Protein AF-A0A8J4M5S9-F1 (afdb_monomer)

Radius of gyration: 40.26 Å; Cα contacts (8 Å, |Δi|>4): 16; chains: 1; bounding box: 70×147×60 Å

Sequence (140 aa):
MSRRQSGAQPRPAKRLTAKWLISAGRPGLALLALGLLAGCTIDPFDRPGVWRPGGVNDANLAVMAADPNDLVRGHGEAGADGQLATAPVTRLREDRVKPLPALDATPFSPGSNGTGGGDSGGAPPPAAPPPAAPAAGGSY

Solvent-accessible surface area (backbone atoms only — not comparable to full-atom values): 10071 Å² total; per-residue (Å²): 136,92,81,82,88,82,86,82,82,84,79,82,80,80,81,80,77,80,78,76,76,78,68,87,67,59,63,66,57,58,52,49,52,52,52,60,58,60,66,72,65,70,56,75,60,73,45,88,91,49,80,52,94,78,51,60,63,58,55,53,49,60,71,68,42,91,50,72,59,47,82,81,50,76,75,87,61,91,85,67,55,65,65,71,67,42,49,61,56,51,40,62,75,72,48,64,86,71,78,73,76,77,80,69,76,71,77,81,72,94,75,78,96,70,86,82,83,81,79,91,69,87,72,77,76,78,77,76,78,77,78,78,74,80,76,83,79,73,89,130

Structure (mmCIF, N/CA/C/O backbone):
data_AF-A0A8J4M5S9-F1
#
_entry.id   AF-A0A8J4M5S9-F1
#
loop_
_atom_site.group_PDB
_atom_site.id
_atom_site.type_symbol
_atom_site.label_atom_id
_atom_site.label_alt_id
_atom_site.label_comp_id
_atom_site.label_asym_id
_atom_site.label_entity_id
_atom_site.label_seq_id
_atom_site.pdbx_PDB_ins_code
_atom_site.Cartn_x
_atom_site.Cartn_y
_atom_site.Cartn_z
_atom_site.occupancy
_atom_site.B_iso_or_equiv
_atom_site.auth_seq_id
_atom_site.auth_comp_id
_atom_site.auth_asym_id
_atom_site.auth_atom_id
_atom_site.pdbx_PDB_model_num
ATOM 1 N N . MET A 1 1 ? 15.275 91.825 21.719 1.00 47.12 1 MET A N 1
ATOM 2 C CA . MET A 1 1 ? 15.951 90.825 22.585 1.00 47.12 1 MET A CA 1
ATOM 3 C C . MET A 1 1 ? 16.163 89.564 21.743 1.00 47.12 1 MET A C 1
ATOM 5 O O . MET A 1 1 ? 15.212 88.839 21.534 1.00 47.12 1 MET A O 1
ATOM 9 N N . SER A 1 2 ? 17.221 89.419 20.942 1.00 54.38 2 SER A N 1
ATOM 10 C CA . SER A 1 2 ? 18.618 89.080 21.279 1.00 54.38 2 SER A CA 1
ATOM 11 C C . SER A 1 2 ? 18.788 87.784 22.092 1.00 54.38 2 SER A C 1
ATOM 13 O O . SER A 1 2 ? 18.662 87.812 23.312 1.00 54.38 2 SER A O 1
ATOM 15 N N . ARG A 1 3 ? 19.098 86.677 21.396 1.00 61.34 3 ARG A N 1
ATOM 16 C CA . ARG A 1 3 ? 19.983 85.549 21.788 1.00 61.34 3 ARG A CA 1
ATOM 17 C C . ARG A 1 3 ? 20.163 84.659 20.548 1.00 61.34 3 ARG A C 1
ATOM 19 O O . ARG A 1 3 ? 19.206 84.077 20.065 1.00 61.34 3 ARG A O 1
ATOM 26 N N . ARG A 1 4 ? 21.260 84.845 19.811 1.00 56.91 4 ARG A N 1
ATOM 27 C CA . ARG A 1 4 ? 22.524 84.079 19.867 1.00 56.91 4 ARG A CA 1
ATOM 28 C C . ARG A 1 4 ? 22.386 82.605 19.463 1.00 56.91 4 ARG A C 1
ATOM 30 O O . ARG A 1 4 ? 21.827 81.790 20.182 1.00 56.91 4 ARG A O 1
ATOM 37 N N . GLN A 1 5 ? 22.996 82.350 18.306 1.00 57.22 5 GLN A N 1
ATOM 38 C CA . GLN A 1 5 ? 23.548 81.107 17.775 1.00 57.22 5 GLN A CA 1
ATOM 39 C C . GLN A 1 5 ? 24.005 80.105 18.847 1.00 57.22 5 GLN A C 1
ATOM 41 O O . GLN A 1 5 ? 24.695 80.482 19.792 1.00 57.22 5 GLN A O 1
ATOM 46 N N . SER A 1 6 ? 23.769 78.817 18.600 1.00 62.62 6 SER A N 1
ATOM 47 C CA . SER A 1 6 ? 24.746 77.787 18.953 1.00 62.62 6 SER A CA 1
ATOM 48 C C . SER A 1 6 ? 24.667 76.660 17.929 1.00 62.62 6 SER A C 1
ATOM 50 O O . SER A 1 6 ? 23.662 75.960 17.824 1.00 62.62 6 SER A O 1
ATOM 52 N N . GLY A 1 7 ? 25.706 76.575 17.102 1.00 52.62 7 GLY A N 1
ATOM 53 C CA . GLY A 1 7 ? 25.858 75.548 16.088 1.00 52.62 7 GLY A CA 1
ATOM 54 C C . GLY A 1 7 ? 26.210 74.203 16.712 1.00 52.62 7 GLY A C 1
ATOM 55 O O . GLY A 1 7 ? 27.053 74.117 17.601 1.00 52.62 7 GLY A O 1
ATOM 56 N N . ALA A 1 8 ? 25.602 73.146 16.187 1.00 59.41 8 ALA A N 1
ATOM 57 C CA . ALA A 1 8 ? 26.073 71.784 16.363 1.00 59.41 8 ALA A CA 1
ATOM 58 C C . ALA A 1 8 ? 26.579 71.297 15.000 1.00 59.41 8 ALA A C 1
ATOM 60 O O . ALA A 1 8 ? 25.804 70.990 14.098 1.00 59.41 8 ALA A O 1
ATOM 61 N N . GLN A 1 9 ? 27.901 71.306 14.836 1.00 66.94 9 GLN A N 1
ATOM 62 C CA . GLN A 1 9 ? 28.593 70.721 13.688 1.00 66.94 9 GLN A CA 1
ATOM 63 C C . GLN A 1 9 ? 28.377 69.194 13.672 1.00 66.94 9 GLN A C 1
ATOM 65 O O . GLN A 1 9 ? 28.605 68.546 14.701 1.00 66.94 9 GLN A O 1
ATOM 70 N N . PRO A 1 10 ? 27.966 68.588 12.542 1.00 66.00 10 PRO A N 1
ATOM 71 C CA . PRO A 1 10 ? 27.830 67.141 12.441 1.00 66.00 10 PRO A CA 1
ATOM 72 C C . PRO A 1 10 ? 29.211 66.472 12.420 1.00 66.00 10 PRO A C 1
ATOM 74 O O . PRO A 1 10 ? 30.089 66.811 11.629 1.00 66.00 10 PRO A O 1
ATOM 77 N N . ARG A 1 11 ? 29.407 65.500 13.315 1.00 68.25 11 ARG A N 1
ATOM 78 C CA . ARG A 1 11 ? 30.640 64.708 13.403 1.00 68.25 11 ARG A CA 1
ATOM 79 C C . ARG A 1 11 ? 30.827 63.853 12.138 1.00 68.25 11 ARG A C 1
ATOM 81 O O . ARG A 1 11 ? 29.872 63.200 11.719 1.00 68.25 11 ARG A O 1
ATOM 88 N N . PRO A 1 12 ? 32.041 63.770 11.564 1.00 64.00 12 PRO A N 1
ATOM 89 C CA . PRO A 1 12 ? 32.300 62.905 10.419 1.00 64.00 12 PRO A CA 1
ATOM 90 C C . PRO A 1 12 ? 32.233 61.427 10.829 1.00 64.00 12 PRO A C 1
ATOM 92 O O . PRO A 1 12 ? 32.982 60.960 11.692 1.00 64.00 12 PRO A O 1
ATOM 95 N N . ALA A 1 13 ? 31.325 60.689 10.189 1.00 66.94 13 ALA A N 1
ATOM 96 C CA . ALA A 1 13 ? 31.196 59.246 10.324 1.00 66.94 13 ALA A CA 1
ATOM 97 C C . ALA A 1 13 ? 32.463 58.559 9.793 1.00 66.94 13 ALA A C 1
ATOM 99 O O . ALA A 1 13 ? 32.796 58.643 8.609 1.00 66.94 13 ALA A O 1
ATOM 100 N N . LYS A 1 14 ? 33.182 57.875 10.687 1.00 66.12 14 LYS A N 1
ATOM 101 C CA . LYS A 1 14 ? 34.334 57.044 10.333 1.00 66.12 14 LYS A CA 1
ATOM 102 C C . LYS A 1 14 ? 33.834 55.876 9.482 1.00 66.12 14 LYS 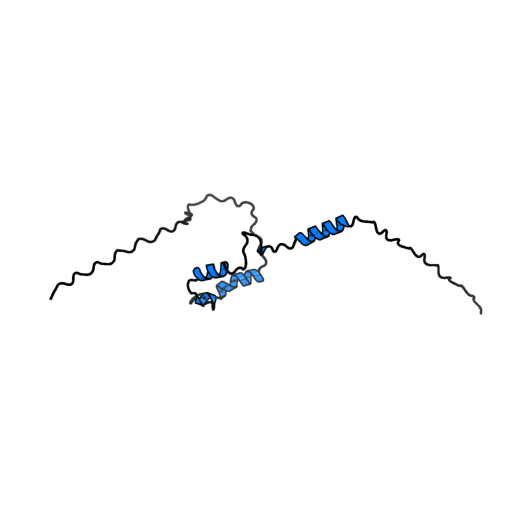A C 1
ATOM 104 O O . LYS A 1 14 ? 33.178 54.971 9.990 1.00 66.12 14 LYS A O 1
ATOM 109 N N . ARG A 1 15 ? 34.122 55.915 8.180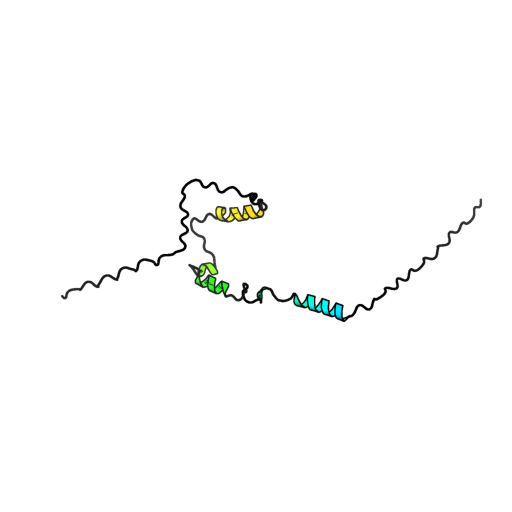 1.00 64.62 15 ARG A N 1
ATOM 110 C CA . ARG A 1 15 ? 33.879 54.806 7.252 1.00 64.62 15 ARG A CA 1
ATOM 111 C C . ARG A 1 15 ? 34.796 53.648 7.644 1.00 64.62 15 ARG A C 1
ATOM 113 O O . ARG A 1 15 ? 35.983 53.661 7.333 1.00 64.62 15 ARG A O 1
ATOM 120 N N . LEU A 1 16 ? 34.243 52.672 8.358 1.00 65.44 16 LEU A N 1
ATOM 121 C CA . LEU A 1 16 ? 34.880 51.381 8.590 1.00 65.44 16 LEU A CA 1
ATOM 122 C C . LEU A 1 16 ? 34.858 50.616 7.266 1.00 65.44 16 LEU A C 1
ATOM 124 O O . LEU A 1 16 ? 33.849 50.039 6.869 1.00 65.44 16 LEU A O 1
ATOM 128 N N . THR A 1 17 ? 35.970 50.667 6.545 1.00 59.62 17 THR A N 1
ATOM 129 C CA . THR A 1 17 ? 36.213 49.821 5.384 1.00 59.62 17 THR A CA 1
ATOM 130 C C . THR A 1 17 ? 36.465 48.399 5.875 1.00 59.62 17 THR A C 1
ATOM 132 O O . THR A 1 17 ? 37.574 48.028 6.253 1.00 59.62 17 THR A O 1
ATOM 135 N N . ALA A 1 18 ? 35.405 47.590 5.886 1.00 53.72 18 ALA A N 1
ATOM 136 C CA . ALA A 1 18 ? 35.506 46.147 6.025 1.00 53.72 18 ALA A CA 1
ATOM 137 C C . ALA A 1 18 ? 36.223 45.596 4.784 1.00 53.72 18 ALA A C 1
ATOM 139 O O . ALA A 1 18 ? 35.609 45.301 3.759 1.00 53.72 18 ALA A O 1
ATOM 140 N N . LYS A 1 19 ? 37.554 45.497 4.866 1.00 56.06 19 LYS A N 1
ATOM 141 C CA . LYS A 1 19 ? 38.337 44.611 4.009 1.00 56.06 19 LYS A CA 1
ATOM 142 C C . LYS A 1 19 ? 37.899 43.189 4.348 1.00 56.06 19 LYS A C 1
ATOM 144 O O . LYS A 1 19 ? 38.451 42.567 5.252 1.00 56.06 19 LYS A O 1
ATOM 149 N N . TRP A 1 20 ? 36.873 42.708 3.650 1.00 53.72 20 TRP A N 1
ATOM 150 C CA . TRP A 1 20 ? 36.569 41.290 3.565 1.00 53.72 20 TRP A CA 1
ATOM 151 C C . TRP A 1 20 ? 37.812 40.612 3.013 1.00 53.72 20 TRP A C 1
ATOM 153 O O . TRP A 1 20 ? 38.137 40.699 1.830 1.00 53.72 20 TRP A O 1
ATOM 163 N N . LEU A 1 21 ? 38.558 40.022 3.939 1.00 56.09 21 LEU A N 1
ATOM 164 C CA . LEU A 1 21 ? 39.629 39.096 3.677 1.00 56.09 21 LEU A CA 1
ATOM 165 C C . LEU A 1 21 ? 38.969 37.921 2.950 1.00 56.09 21 LEU A C 1
ATOM 167 O O . LEU A 1 21 ? 38.438 37.005 3.576 1.00 56.09 21 LEU A O 1
ATOM 171 N N . ILE A 1 22 ? 38.936 37.987 1.619 1.00 58.44 22 I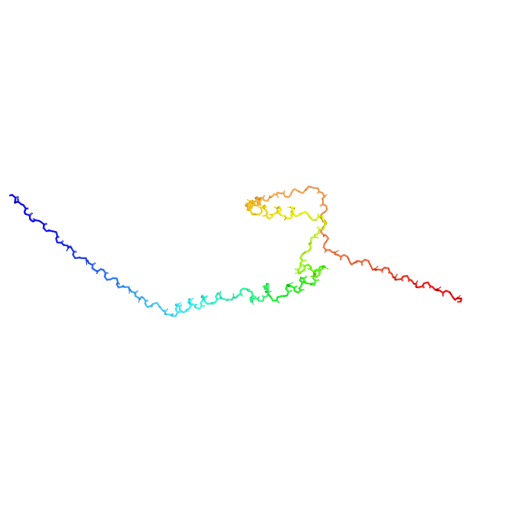LE A N 1
ATOM 172 C CA . ILE A 1 22 ? 38.705 36.825 0.769 1.00 58.44 22 ILE A CA 1
ATOM 173 C C . ILE A 1 22 ? 39.942 35.958 0.989 1.00 58.44 22 ILE A C 1
ATOM 175 O O . ILE A 1 22 ? 40.946 36.050 0.286 1.00 58.44 22 ILE A O 1
ATOM 179 N N . SER A 1 23 ? 39.899 35.208 2.088 1.00 58.31 23 SER A N 1
ATOM 180 C CA . SER A 1 23 ? 40.796 34.108 2.367 1.00 58.31 23 SER A CA 1
ATOM 181 C C . SER A 1 23 ? 40.740 33.218 1.138 1.00 58.31 23 SER A C 1
ATOM 183 O O . SER A 1 23 ? 39.663 32.756 0.759 1.00 58.31 23 SER A O 1
ATOM 185 N N . ALA A 1 24 ? 41.886 33.055 0.480 1.00 60.00 24 ALA A N 1
ATOM 186 C CA . ALA A 1 24 ? 42.094 32.129 -0.619 1.00 60.00 24 ALA A CA 1
ATOM 187 C C . ALA A 1 24 ? 41.918 30.694 -0.092 1.00 60.00 24 ALA A C 1
ATOM 189 O O . ALA A 1 24 ? 42.871 29.943 0.109 1.00 60.00 24 ALA A O 1
ATOM 190 N N . GLY A 1 25 ? 40.671 30.334 0.200 1.00 5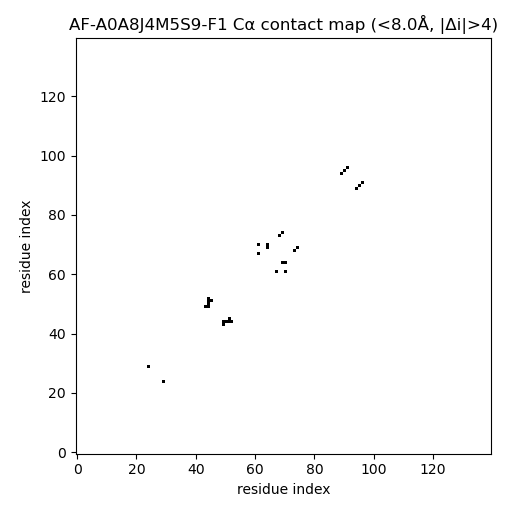4.62 25 GLY A N 1
ATOM 191 C CA . GLY A 1 25 ? 40.253 28.987 0.512 1.00 54.62 25 GLY A CA 1
ATOM 192 C C . GLY A 1 25 ? 40.439 28.165 -0.747 1.00 54.62 25 GLY A C 1
ATOM 193 O O . GLY A 1 25 ? 39.767 28.396 -1.747 1.00 54.62 25 GLY A O 1
ATOM 194 N N . ARG A 1 26 ? 41.412 27.253 -0.692 1.00 64.06 26 ARG A N 1
ATOM 195 C CA . ARG A 1 26 ? 41.722 26.223 -1.687 1.00 64.06 26 ARG A CA 1
ATOM 196 C C . ARG A 1 26 ? 40.471 25.849 -2.504 1.00 64.06 26 ARG A C 1
ATOM 198 O O . ARG A 1 26 ? 39.609 25.155 -1.959 1.00 64.06 26 ARG A O 1
ATOM 205 N N . PRO A 1 27 ? 40.366 26.236 -3.790 1.00 61.47 27 PRO A N 1
ATOM 206 C CA . PRO A 1 27 ? 39.181 25.940 -4.601 1.00 61.47 27 PRO A CA 1
ATOM 207 C C . PRO A 1 27 ? 38.933 24.429 -4.714 1.00 61.47 27 PRO A C 1
ATOM 209 O O . PRO A 1 27 ? 37.798 23.998 -4.874 1.00 61.47 27 PRO A O 1
ATOM 212 N N . GLY A 1 28 ? 39.978 23.614 -4.527 1.00 69.69 28 GLY A N 1
ATOM 213 C CA . GLY A 1 28 ? 39.864 22.161 -4.447 1.00 69.69 28 GLY A CA 1
ATOM 214 C C . GLY A 1 28 ? 38.987 21.660 -3.297 1.00 69.69 28 GLY A C 1
ATOM 215 O O . GLY A 1 28 ? 38.313 20.656 -3.470 1.00 69.69 28 GLY A O 1
ATOM 216 N N . LEU A 1 29 ? 38.926 22.353 -2.154 1.00 73.56 29 LEU A N 1
ATOM 217 C CA . LEU A 1 29 ? 38.098 21.924 -1.019 1.00 73.56 29 LEU A CA 1
ATOM 218 C C . LEU A 1 29 ? 36.620 22.266 -1.256 1.00 73.56 29 LEU A C 1
ATOM 220 O O . LEU A 1 29 ? 35.746 21.469 -0.933 1.00 73.56 29 LEU A O 1
ATOM 224 N N . ALA A 1 30 ? 36.347 23.401 -1.907 1.00 74.31 30 ALA A N 1
ATOM 225 C CA . ALA A 1 30 ? 35.003 23.761 -2.352 1.00 74.31 30 ALA A CA 1
ATOM 226 C C . ALA A 1 30 ? 34.489 22.808 -3.448 1.00 74.31 30 ALA A C 1
ATOM 228 O O . ALA A 1 30 ? 33.347 22.365 -3.382 1.00 74.31 30 ALA A O 1
ATOM 229 N N . LEU A 1 31 ? 35.338 22.432 -4.411 1.00 77.31 31 LEU A N 1
ATOM 230 C CA . LEU A 1 31 ? 34.990 21.456 -5.451 1.00 77.31 31 LEU A CA 1
ATOM 231 C C . LEU A 1 31 ? 34.826 20.035 -4.890 1.00 77.31 31 LEU A C 1
ATOM 233 O O . LEU A 1 31 ? 33.902 19.333 -5.290 1.00 77.31 31 LEU A O 1
ATOM 237 N N . LEU A 1 32 ? 35.662 19.628 -3.928 1.00 78.19 32 LEU A N 1
ATOM 238 C CA . LEU A 1 32 ? 35.517 18.353 -3.218 1.00 78.19 32 LEU A CA 1
ATOM 239 C C . LEU A 1 32 ? 34.199 18.306 -2.434 1.00 78.19 32 LEU A C 1
ATOM 241 O O . LEU A 1 32 ? 33.472 17.320 -2.519 1.00 78.19 32 LEU A O 1
ATOM 245 N N . ALA A 1 33 ? 33.865 19.379 -1.710 1.00 77.88 33 ALA A N 1
ATOM 246 C CA . ALA A 1 33 ? 32.601 19.489 -0.989 1.00 77.88 33 ALA A CA 1
ATOM 247 C C . ALA A 1 33 ? 31.396 19.459 -1.945 1.00 77.88 33 ALA A C 1
ATOM 249 O O . ALA A 1 33 ? 30.420 18.766 -1.671 1.00 77.88 33 ALA A O 1
ATOM 250 N N . LEU A 1 34 ? 31.477 20.136 -3.097 1.00 75.62 34 LEU A N 1
ATOM 251 C CA . LEU A 1 34 ? 30.419 20.113 -4.110 1.00 75.62 34 LEU A CA 1
ATOM 252 C C . LEU A 1 34 ? 30.259 18.720 -4.749 1.00 75.62 34 LEU A C 1
ATOM 254 O O . LEU A 1 34 ? 29.135 18.274 -4.967 1.00 75.62 34 LEU A O 1
ATOM 258 N N . GLY A 1 35 ? 31.362 18.000 -4.980 1.00 76.25 35 GLY A N 1
ATOM 259 C CA . GLY A 1 35 ? 31.345 16.613 -5.457 1.00 76.25 35 GLY A CA 1
ATOM 260 C C . GLY A 1 35 ? 30.761 15.628 -4.436 1.00 76.25 35 GLY A C 1
ATOM 261 O O . GLY A 1 35 ? 29.984 14.750 -4.805 1.00 76.25 35 GLY A O 1
ATOM 262 N N . LEU A 1 36 ? 31.064 15.810 -3.146 1.00 75.19 36 LEU A N 1
ATOM 263 C CA . LEU A 1 36 ? 30.477 15.026 -2.050 1.00 75.19 36 LEU A CA 1
ATOM 264 C C . LEU A 1 36 ? 28.965 15.261 -1.911 1.00 75.19 36 LEU A C 1
ATOM 266 O O . LEU A 1 36 ? 28.233 14.318 -1.623 1.00 75.19 36 LEU A O 1
ATOM 270 N N . LEU A 1 37 ? 28.481 16.483 -2.165 1.00 69.00 37 LEU A N 1
ATOM 271 C CA . LEU A 1 37 ? 27.043 16.778 -2.186 1.00 69.00 37 LEU A CA 1
ATOM 272 C C . LEU A 1 37 ? 26.344 16.202 -3.431 1.00 69.00 37 LEU A C 1
ATOM 274 O O . LEU A 1 37 ? 25.215 15.725 -3.324 1.00 69.00 37 LEU A O 1
ATOM 278 N N . ALA A 1 38 ? 27.008 16.183 -4.592 1.00 65.62 38 ALA A N 1
ATOM 279 C CA . ALA A 1 38 ? 26.456 15.595 -5.818 1.00 65.62 38 ALA A CA 1
ATOM 280 C C . ALA A 1 38 ? 26.299 14.061 -5.742 1.00 65.62 38 ALA A C 1
ATOM 282 O O . ALA A 1 38 ? 25.421 13.499 -6.398 1.00 65.62 38 ALA A O 1
ATOM 283 N N . GLY A 1 39 ? 27.091 13.382 -4.902 1.00 59.94 39 GLY A N 1
ATOM 284 C CA . GLY A 1 39 ? 26.986 11.938 -4.645 1.00 59.94 39 GLY A CA 1
ATOM 285 C C . GLY A 1 39 ? 25.743 11.503 -3.854 1.00 59.94 39 GLY A C 1
ATOM 286 O O . GLY A 1 39 ? 25.471 10.309 -3.760 1.00 59.94 39 GLY A O 1
ATOM 287 N N . CYS A 1 40 ? 24.955 12.441 -3.318 1.00 64.31 40 CYS A N 1
ATOM 288 C CA . CYS A 1 40 ? 23.717 12.145 -2.586 1.00 64.31 40 CYS A CA 1
ATOM 289 C C . CYS A 1 40 ? 22.490 11.956 -3.507 1.00 64.31 40 CYS A C 1
ATOM 291 O O . CYS A 1 40 ? 21.353 12.021 -3.052 1.00 64.31 40 CYS A O 1
ATOM 293 N N . THR A 1 41 ? 22.708 11.762 -4.811 1.00 64.69 41 THR A N 1
ATOM 294 C CA . THR A 1 41 ? 21.646 11.687 -5.831 1.00 64.69 41 THR A CA 1
ATOM 295 C C . THR A 1 41 ? 21.383 10.271 -6.342 1.00 64.69 41 THR A C 1
ATOM 297 O O . THR A 1 41 ? 20.596 10.107 -7.269 1.00 64.69 41 THR A O 1
ATOM 300 N N . ILE A 1 42 ? 21.999 9.240 -5.742 1.00 72.69 42 ILE A N 1
ATOM 301 C CA . ILE A 1 42 ? 21.576 7.857 -5.992 1.00 72.69 42 ILE A CA 1
ATOM 302 C C . ILE A 1 42 ? 20.127 7.736 -5.538 1.00 72.69 42 ILE A C 1
ATOM 304 O O . ILE A 1 42 ? 19.832 7.836 -4.344 1.00 72.69 42 ILE A O 1
ATOM 308 N N . ASP A 1 43 ? 19.239 7.547 -6.512 1.00 74.44 43 ASP A N 1
ATOM 309 C CA . ASP A 1 43 ? 17.849 7.238 -6.250 1.00 74.44 43 ASP A CA 1
ATOM 310 C C . ASP A 1 43 ? 17.824 5.978 -5.366 1.00 74.44 43 ASP A C 1
ATOM 312 O O . ASP A 1 43 ? 18.367 4.935 -5.758 1.00 74.44 43 ASP A O 1
ATOM 316 N N . PRO A 1 44 ? 17.268 6.041 -4.142 1.00 72.19 44 PRO A N 1
ATOM 317 C CA . PRO A 1 44 ? 17.145 4.860 -3.301 1.00 72.19 44 PRO A CA 1
ATOM 318 C C . PRO A 1 44 ? 16.424 3.703 -4.012 1.00 72.19 44 PRO A C 1
ATOM 320 O O . PRO A 1 44 ? 16.704 2.552 -3.677 1.00 72.19 44 PRO A O 1
ATOM 323 N N . PHE A 1 45 ? 15.581 3.975 -5.015 1.00 74.62 45 PHE A N 1
ATOM 324 C CA . PHE A 1 45 ? 14.867 2.965 -5.803 1.00 74.62 45 PHE A CA 1
ATOM 325 C C . PHE A 1 45 ? 15.713 2.285 -6.898 1.00 74.62 45 PHE A C 1
ATOM 327 O O . PHE A 1 45 ? 15.268 1.300 -7.494 1.00 74.62 45 PHE A O 1
ATOM 334 N N . ASP A 1 46 ? 16.944 2.741 -7.145 1.00 77.12 46 ASP A N 1
ATOM 335 C CA . ASP A 1 46 ? 17.866 2.111 -8.103 1.00 77.12 46 ASP A CA 1
ATOM 336 C C . ASP A 1 46 ? 18.834 1.112 -7.468 1.00 77.12 46 ASP A C 1
ATOM 338 O O . ASP A 1 46 ? 19.572 0.412 -8.170 1.00 77.12 46 ASP A O 1
ATOM 342 N N . ARG A 1 47 ? 18.827 0.986 -6.138 1.00 77.38 47 ARG A N 1
ATOM 343 C CA . ARG A 1 47 ? 19.685 0.011 -5.465 1.00 77.38 47 ARG A CA 1
ATOM 344 C C . ARG A 1 47 ? 19.165 -1.415 -5.716 1.00 77.38 47 ARG A C 1
ATOM 346 O O . ARG A 1 47 ? 17.969 -1.680 -5.581 1.00 77.38 47 ARG A O 1
ATOM 353 N N . PRO A 1 48 ? 20.040 -2.375 -6.054 1.00 75.00 48 PRO A N 1
ATOM 354 C CA . PRO A 1 48 ? 19.632 -3.770 -6.146 1.00 75.00 48 PRO A CA 1
ATOM 355 C C . PRO A 1 48 ? 19.164 -4.266 -4.770 1.00 75.00 48 PRO A C 1
ATOM 357 O O . PRO A 1 48 ? 19.803 -3.992 -3.755 1.00 75.00 48 PRO A O 1
ATOM 360 N N . GLY A 1 49 ? 18.046 -4.995 -4.734 1.00 74.56 49 GLY A N 1
ATOM 361 C CA . GLY A 1 49 ? 17.502 -5.592 -3.508 1.00 74.56 49 GLY A CA 1
ATOM 362 C C . GLY A 1 49 ? 16.536 -4.718 -2.700 1.00 74.56 49 GLY A C 1
ATOM 363 O O . GLY A 1 49 ? 15.994 -5.203 -1.711 1.00 74.56 49 GLY A O 1
ATOM 364 N N . VAL A 1 50 ? 16.267 -3.474 -3.108 1.00 76.50 50 VAL A N 1
ATOM 365 C CA . VAL A 1 50 ? 15.129 -2.693 -2.583 1.00 76.50 50 VAL A CA 1
ATOM 366 C C . VAL A 1 50 ? 13.933 -2.786 -3.518 1.00 76.50 50 VAL A C 1
ATOM 368 O O . VAL A 1 50 ? 14.065 -3.123 -4.695 1.00 76.50 50 VAL A O 1
ATOM 371 N N . TRP A 1 51 ? 12.747 -2.513 -2.971 1.00 77.31 51 TRP A N 1
ATOM 372 C CA . TRP A 1 51 ? 11.510 -2.449 -3.740 1.00 77.31 51 TRP A CA 1
ATOM 373 C C . TRP A 1 51 ? 11.656 -1.446 -4.892 1.00 77.31 51 TRP A C 1
ATOM 375 O O . TRP A 1 51 ? 12.096 -0.316 -4.677 1.00 77.31 51 TRP A O 1
ATOM 385 N N . ARG A 1 52 ? 11.294 -1.866 -6.111 1.00 74.44 52 ARG A N 1
ATOM 386 C CA . ARG A 1 52 ? 11.347 -1.027 -7.315 1.00 74.44 52 ARG A CA 1
ATOM 387 C C . ARG A 1 52 ? 9.954 -0.916 -7.934 1.00 74.44 52 ARG A C 1
ATOM 389 O O . ARG A 1 52 ? 9.285 -1.945 -8.059 1.00 74.44 52 ARG A O 1
ATOM 396 N N . PRO A 1 53 ? 9.552 0.264 -8.432 1.00 71.69 53 PRO A N 1
ATOM 397 C CA . PRO A 1 53 ? 8.266 0.473 -9.103 1.00 71.69 53 PRO A CA 1
ATOM 398 C C . PRO A 1 53 ? 8.213 -0.117 -10.530 1.00 71.69 53 PRO A C 1
ATOM 400 O O . PRO A 1 53 ? 7.522 0.398 -11.400 1.00 71.69 53 PRO A O 1
ATOM 403 N N . GLY A 1 54 ? 8.937 -1.205 -10.807 1.00 82.00 54 GLY A N 1
ATOM 404 C CA . GLY A 1 54 ? 9.015 -1.834 -12.132 1.00 82.00 54 GLY A CA 1
ATOM 405 C C . GLY A 1 54 ? 7.826 -2.734 -12.486 1.00 82.00 54 GLY A C 1
ATOM 406 O O . GLY A 1 54 ? 7.988 -3.634 -13.303 1.00 82.00 54 GLY A O 1
ATOM 407 N N . GLY A 1 55 ? 6.680 -2.587 -11.815 1.00 83.19 55 GLY A N 1
ATOM 408 C CA . GLY A 1 55 ? 5.476 -3.398 -12.050 1.00 83.19 55 GLY A CA 1
ATOM 409 C C . GLY A 1 55 ? 5.569 -4.870 -11.618 1.00 83.19 55 GLY A C 1
ATOM 410 O O . GLY A 1 55 ? 4.581 -5.588 -11.694 1.00 83.19 55 GLY A O 1
ATOM 411 N N . VAL A 1 56 ? 6.719 -5.340 -11.116 1.00 86.31 56 VAL A N 1
ATOM 412 C CA . VAL A 1 56 ? 6.887 -6.723 -10.619 1.00 86.31 56 VAL A CA 1
ATOM 413 C C . VAL A 1 56 ? 5.936 -7.012 -9.455 1.00 86.31 56 VAL A C 1
ATOM 415 O O . VAL A 1 56 ? 5.377 -8.099 -9.357 1.00 86.31 56 VAL A O 1
ATOM 418 N N . ASN A 1 57 ? 5.715 -6.018 -8.591 1.00 84.06 57 ASN A N 1
ATOM 419 C CA . ASN A 1 57 ? 4.730 -6.119 -7.523 1.00 84.06 57 ASN A CA 1
ATOM 420 C C . ASN A 1 57 ? 3.310 -6.268 -8.082 1.00 84.06 57 ASN A C 1
ATOM 422 O O . ASN A 1 57 ? 2.575 -7.137 -7.633 1.00 84.06 5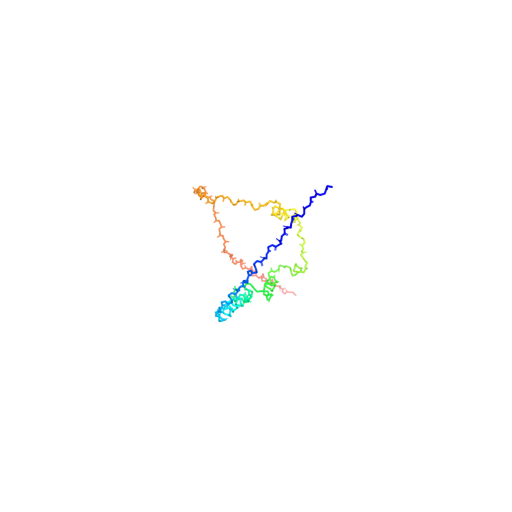7 ASN A O 1
ATOM 426 N N . ASP A 1 58 ? 2.955 -5.478 -9.094 1.00 86.25 58 ASP A N 1
ATOM 427 C CA . ASP A 1 58 ? 1.626 -5.518 -9.709 1.00 86.25 58 ASP A CA 1
ATOM 428 C C . ASP A 1 58 ? 1.388 -6.857 -10.415 1.00 86.25 58 ASP A C 1
ATOM 430 O O . ASP A 1 58 ? 0.313 -7.435 -10.292 1.00 86.25 58 ASP A O 1
ATOM 434 N N . ALA A 1 59 ? 2.412 -7.411 -11.074 1.00 88.69 59 ALA A N 1
ATOM 435 C CA . ALA A 1 59 ? 2.357 -8.745 -11.666 1.00 88.69 59 ALA A CA 1
ATOM 436 C C . ALA A 1 59 ? 2.159 -9.841 -10.605 1.00 88.69 59 ALA A C 1
ATOM 438 O O . ALA A 1 59 ? 1.327 -10.728 -10.783 1.00 88.69 59 ALA A O 1
ATOM 439 N N . ASN A 1 60 ? 2.875 -9.767 -9.479 1.00 88.62 60 ASN A N 1
ATOM 440 C CA . ASN A 1 60 ? 2.699 -10.715 -8.377 1.00 88.62 60 ASN A CA 1
ATOM 441 C C . ASN A 1 60 ? 1.304 -10.596 -7.749 1.00 88.62 60 ASN A C 1
ATOM 443 O O . ASN A 1 60 ? 0.659 -11.609 -7.489 1.00 88.62 60 ASN A O 1
ATOM 447 N N . LEU A 1 61 ? 0.820 -9.369 -7.535 1.00 88.56 61 LEU A N 1
ATOM 448 C CA . LEU A 1 61 ? -0.530 -9.116 -7.033 1.00 88.56 61 LEU A CA 1
ATOM 449 C C . LEU A 1 61 ? -1.593 -9.646 -7.997 1.00 88.56 61 LEU A C 1
ATOM 451 O O . LEU A 1 61 ? -2.560 -10.249 -7.544 1.00 88.56 61 LEU A O 1
ATOM 455 N N . ALA A 1 62 ? -1.391 -9.500 -9.307 1.00 90.12 62 ALA A N 1
ATOM 456 C CA . ALA A 1 62 ? -2.311 -10.022 -10.310 1.00 90.12 62 ALA A CA 1
ATOM 457 C C . ALA A 1 62 ? -2.414 -11.554 -10.292 1.00 90.12 62 ALA A C 1
ATOM 459 O O . ALA A 1 62 ? -3.488 -12.093 -10.537 1.00 90.12 62 ALA A O 1
ATOM 460 N N . VAL A 1 63 ? -1.323 -12.253 -9.966 1.00 93.75 63 VAL A N 1
ATOM 461 C CA . VAL A 1 63 ? -1.317 -13.719 -9.813 1.00 93.75 63 VAL A CA 1
ATOM 462 C C . VAL A 1 63 ? -1.943 -14.162 -8.487 1.00 93.75 63 VAL A C 1
ATOM 464 O O . VAL A 1 63 ? -2.525 -15.241 -8.420 1.00 93.75 63 VAL A O 1
ATOM 467 N N . MET A 1 64 ? -1.823 -13.354 -7.430 1.00 92.81 64 MET A N 1
ATOM 468 C CA . MET A 1 64 ? -2.389 -13.667 -6.110 1.00 92.81 64 MET A CA 1
ATOM 469 C C . MET A 1 64 ? -3.860 -13.262 -5.958 1.00 92.81 64 MET A C 1
ATOM 471 O O . MET A 1 64 ? -4.517 -13.720 -5.024 1.00 92.81 64 MET A O 1
ATOM 475 N N . ALA A 1 65 ? -4.375 -12.395 -6.830 1.00 92.00 65 ALA A N 1
ATOM 476 C CA . ALA A 1 65 ? -5.762 -11.960 -6.787 1.00 92.00 65 ALA A CA 1
ATOM 477 C C . ALA A 1 65 ? -6.707 -13.144 -7.038 1.00 92.00 65 ALA A C 1
ATOM 479 O O . ALA A 1 65 ? -6.587 -13.849 -8.038 1.00 92.00 65 ALA A O 1
ATOM 480 N N . ALA A 1 66 ? -7.664 -13.342 -6.128 1.00 91.44 66 ALA A N 1
ATOM 481 C CA . ALA A 1 66 ? -8.680 -14.381 -6.270 1.00 91.44 66 ALA A CA 1
ATOM 482 C C . ALA A 1 66 ? -9.641 -14.083 -7.437 1.00 91.44 66 ALA A C 1
ATOM 484 O O . ALA A 1 66 ? -9.999 -14.995 -8.179 1.00 91.44 66 ALA A O 1
ATOM 485 N N . ASP A 1 67 ? -10.012 -12.810 -7.622 1.00 90.56 67 ASP A N 1
ATOM 486 C CA . ASP A 1 67 ? -10.761 -12.309 -8.778 1.00 90.56 67 ASP A CA 1
ATOM 487 C C . ASP A 1 67 ? -9.972 -11.169 -9.455 1.00 90.56 67 ASP A C 1
ATOM 489 O O . ASP A 1 67 ? -9.707 -10.140 -8.827 1.00 90.56 67 ASP A O 1
ATOM 493 N N . PRO A 1 68 ? -9.595 -11.298 -10.741 1.00 90.31 68 PRO A N 1
ATOM 494 C CA . PRO A 1 68 ? -8.924 -10.229 -11.481 1.00 90.31 68 PRO A CA 1
ATOM 495 C C . PRO A 1 68 ? -9.717 -8.916 -11.562 1.00 90.31 68 PRO A C 1
ATOM 497 O O . PRO A 1 68 ? -9.108 -7.852 -11.708 1.00 90.31 68 PRO A O 1
ATOM 500 N N . ASN A 1 69 ? -11.053 -8.953 -11.475 1.00 89.62 69 ASN A N 1
ATOM 501 C CA . ASN A 1 69 ? -11.870 -7.736 -11.498 1.00 89.62 69 ASN A CA 1
ATOM 502 C C . ASN A 1 69 ? -11.617 -6.842 -10.281 1.00 89.62 69 ASN A C 1
ATOM 504 O O . ASN A 1 69 ? -11.753 -5.623 -10.404 1.00 89.62 69 ASN A O 1
ATOM 508 N N . ASP A 1 70 ? -11.162 -7.409 -9.162 1.00 89.25 70 ASP A N 1
ATOM 509 C CA . ASP A 1 70 ? -10.869 -6.665 -7.933 1.00 89.25 70 ASP A CA 1
ATOM 510 C C . ASP A 1 70 ? -9.719 -5.674 -8.103 1.00 89.25 70 ASP A C 1
ATOM 512 O O . ASP A 1 70 ? -9.669 -4.651 -7.418 1.00 89.25 70 ASP A O 1
ATOM 516 N N . LEU A 1 71 ? -8.822 -5.935 -9.060 1.00 89.12 71 LEU A N 1
ATOM 517 C CA . LEU A 1 71 ? -7.714 -5.044 -9.411 1.00 89.12 71 LEU A CA 1
ATOM 518 C C . LEU A 1 71 ? -8.192 -3.785 -10.148 1.00 89.12 71 LEU A C 1
ATOM 520 O O . LEU A 1 71 ? -7.521 -2.755 -10.116 1.00 89.12 71 LEU A O 1
ATOM 524 N N . VAL A 1 72 ? -9.341 -3.866 -10.827 1.00 91.38 72 VAL A N 1
ATOM 525 C CA . VAL A 1 72 ? -9.934 -2.755 -11.590 1.00 91.38 72 VAL A CA 1
ATOM 526 C C . VAL A 1 72 ? -10.981 -2.030 -10.752 1.00 91.38 72 VAL A C 1
ATOM 528 O O . VAL A 1 72 ? -11.076 -0.801 -10.772 1.00 91.38 72 VAL A O 1
ATOM 531 N N . ARG A 1 73 ? -11.791 -2.795 -10.023 1.00 87.19 73 ARG A N 1
ATOM 532 C CA . ARG A 1 73 ? -12.885 -2.303 -9.202 1.00 87.19 73 ARG A CA 1
ATOM 533 C C . ARG A 1 73 ? -13.033 -3.235 -8.010 1.00 87.19 73 ARG A C 1
ATOM 535 O O . ARG A 1 73 ? -13.502 -4.352 -8.172 1.00 87.19 73 ARG A O 1
ATOM 542 N N . GLY A 1 74 ? -12.698 -2.747 -6.818 1.00 81.19 74 GLY A N 1
ATOM 543 C CA . GLY A 1 74 ? -12.958 -3.502 -5.594 1.00 81.19 74 GLY A CA 1
ATOM 544 C C . GLY A 1 74 ? -14.434 -3.897 -5.491 1.00 81.19 74 GLY A C 1
ATOM 545 O O . GLY A 1 74 ? -15.321 -3.128 -5.886 1.00 81.19 74 GLY A O 1
ATOM 546 N N . HIS A 1 75 ? -14.700 -5.088 -4.966 1.00 81.62 75 HIS A N 1
ATOM 547 C CA . HIS A 1 75 ? -16.052 -5.540 -4.670 1.00 81.62 75 HIS A CA 1
ATOM 548 C C . HIS A 1 75 ? -16.389 -5.305 -3.194 1.00 81.62 75 HIS A C 1
ATOM 550 O O . HIS A 1 75 ? -15.523 -5.281 -2.322 1.00 81.62 75 HIS A O 1
ATOM 556 N N . GLY A 1 76 ? -17.674 -5.092 -2.915 1.00 79.88 76 GLY A N 1
ATOM 557 C CA . GLY A 1 76 ? -18.174 -5.125 -1.547 1.00 79.88 76 GLY A CA 1
ATOM 558 C C . GLY A 1 76 ? -18.449 -6.568 -1.146 1.00 79.88 76 GLY A C 1
ATOM 559 O O . GLY A 1 76 ? -19.095 -7.296 -1.896 1.00 79.88 76 GLY A O 1
ATOM 560 N N . GLU A 1 77 ? -17.994 -6.975 0.032 1.00 81.69 77 GLU A N 1
ATOM 561 C CA . GLU A 1 77 ? -18.356 -8.265 0.611 1.00 81.69 77 GLU A CA 1
ATOM 562 C C . GLU A 1 77 ? -19.695 -8.138 1.354 1.00 81.69 77 GLU A C 1
ATOM 564 O O . GLU A 1 77 ? -19.897 -7.242 2.181 1.00 81.69 77 GLU A O 1
ATOM 569 N N . ALA A 1 78 ? -20.649 -9.017 1.039 1.00 81.38 78 ALA A N 1
ATOM 570 C CA . ALA A 1 78 ? -21.951 -9.019 1.695 1.00 81.38 78 ALA A CA 1
ATOM 571 C C . ALA A 1 78 ? -21.786 -9.416 3.170 1.00 81.38 78 ALA A C 1
ATOM 573 O O . ALA A 1 78 ? -21.412 -10.542 3.478 1.00 81.38 78 ALA A O 1
ATOM 574 N N . GLY A 1 79 ? -22.077 -8.483 4.079 1.00 80.12 79 GLY A N 1
ATOM 575 C CA . GLY A 1 79 ? -21.880 -8.667 5.521 1.00 80.12 79 GLY A CA 1
ATOM 576 C C . GLY A 1 79 ? -20.610 -8.018 6.075 1.00 80.12 79 GLY A C 1
ATOM 577 O O . GLY A 1 79 ? -20.437 -8.006 7.293 1.00 80.12 79 GLY A O 1
ATOM 578 N N . ALA A 1 80 ? -19.763 -7.421 5.229 1.00 80.81 80 ALA A N 1
ATOM 579 C CA . ALA A 1 80 ? -18.683 -6.571 5.711 1.00 80.81 80 ALA A CA 1
ATOM 580 C C . ALA A 1 80 ? -19.255 -5.286 6.328 1.00 80.81 80 ALA A C 1
ATOM 582 O O . ALA A 1 80 ? -19.958 -4.510 5.676 1.00 80.81 80 ALA A O 1
ATOM 583 N N . ASP A 1 81 ? -18.941 -5.054 7.600 1.00 82.69 81 ASP A N 1
ATOM 584 C CA . ASP A 1 81 ? -19.333 -3.839 8.300 1.00 82.69 81 ASP A CA 1
ATOM 585 C C . ASP A 1 81 ? -18.306 -2.729 8.039 1.00 82.69 81 ASP A C 1
ATOM 587 O O . ASP A 1 81 ? -17.214 -2.689 8.617 1.00 82.69 81 ASP A O 1
ATOM 591 N N . GLY A 1 82 ? -18.677 -1.800 7.156 1.00 82.56 82 GLY A N 1
ATOM 592 C CA . GLY A 1 82 ? -17.861 -0.634 6.832 1.00 82.56 82 GLY A CA 1
ATOM 593 C C . GLY A 1 82 ? -17.514 0.222 8.054 1.00 82.56 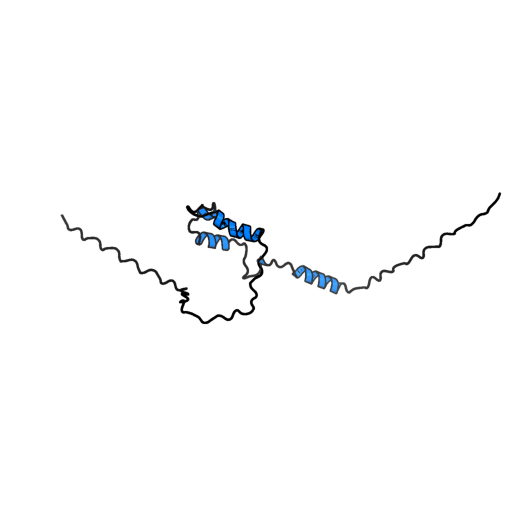82 GLY A C 1
ATOM 594 O O . GLY A 1 82 ? -16.429 0.800 8.079 1.00 82.56 82 GLY A O 1
ATOM 595 N N . GLN A 1 83 ? -18.366 0.255 9.090 1.00 83.88 83 GLN A N 1
ATOM 596 C CA . GLN A 1 83 ? -18.078 0.982 10.332 1.00 83.88 83 GLN A CA 1
ATOM 597 C C . GLN A 1 83 ? -16.897 0.359 11.073 1.00 83.88 83 GLN A C 1
ATOM 599 O O . GLN A 1 83 ? -15.988 1.068 11.519 1.00 83.88 83 GLN A O 1
ATOM 604 N N . LEU A 1 84 ? -16.878 -0.972 11.133 1.00 83.94 84 LEU A N 1
ATOM 605 C CA . LEU A 1 84 ? -15.809 -1.765 11.735 1.00 83.94 84 LEU A CA 1
ATOM 606 C C . LEU A 1 84 ? -14.479 -1.545 10.997 1.00 83.94 84 LEU A C 1
ATOM 608 O O . LEU A 1 84 ? -13.442 -1.380 11.639 1.00 83.94 84 LEU A O 1
ATOM 612 N N . ALA A 1 85 ? -14.519 -1.430 9.666 1.00 83.75 85 ALA A N 1
ATOM 613 C CA . ALA A 1 85 ? -13.350 -1.098 8.850 1.00 83.75 85 ALA A CA 1
ATOM 614 C C . ALA A 1 85 ? -12.868 0.357 9.034 1.00 83.75 85 ALA A C 1
ATOM 616 O O . ALA A 1 85 ? -11.665 0.621 8.977 1.00 83.75 85 ALA A O 1
ATOM 617 N N . THR A 1 86 ? -13.770 1.314 9.285 1.00 90.62 86 THR A N 1
ATOM 618 C CA . THR A 1 86 ? -13.395 2.723 9.518 1.00 90.62 86 THR A CA 1
ATOM 619 C C . THR A 1 86 ? -12.892 3.015 10.928 1.00 90.62 86 THR A C 1
ATOM 621 O O . THR A 1 86 ? -12.075 3.922 11.094 1.00 90.62 86 THR A O 1
ATOM 624 N N . ALA A 1 87 ? -13.321 2.261 11.943 1.00 87.69 87 ALA A N 1
ATOM 625 C CA . ALA A 1 87 ? -12.987 2.538 13.341 1.00 87.69 87 ALA A CA 1
ATOM 626 C C . ALA A 1 87 ? -11.469 2.675 13.625 1.00 87.69 87 ALA A C 1
ATOM 628 O O . ALA A 1 87 ? -11.087 3.606 14.342 1.00 87.69 87 ALA A O 1
ATOM 629 N N . PRO A 1 88 ? -10.571 1.846 13.050 1.00 83.81 88 PRO A N 1
ATOM 630 C CA . PRO A 1 88 ? -9.128 2.011 13.223 1.00 83.81 88 PRO A CA 1
ATOM 631 C C . PRO A 1 88 ? -8.583 3.296 12.592 1.00 83.81 88 PRO A C 1
ATOM 633 O O . PRO A 1 88 ? -7.709 3.933 13.174 1.00 83.81 88 PRO A O 1
ATOM 636 N N . VAL A 1 89 ? -9.099 3.699 11.424 1.00 87.56 89 VAL A N 1
ATOM 637 C CA . VAL A 1 89 ? -8.674 4.929 10.730 1.00 87.56 89 VAL A CA 1
ATOM 638 C C . VAL A 1 89 ? -9.100 6.154 11.528 1.00 87.56 89 VAL A C 1
ATOM 640 O O . VAL A 1 89 ? -8.306 7.077 11.713 1.00 87.56 89 VAL A O 1
ATOM 643 N N . THR A 1 90 ? -10.332 6.143 12.036 1.00 88.25 90 THR A N 1
ATOM 644 C CA . THR A 1 90 ? -10.850 7.185 12.925 1.00 88.25 90 THR A CA 1
ATOM 645 C C . THR A 1 90 ? -9.998 7.278 14.185 1.00 88.25 90 THR A C 1
ATOM 647 O O . THR A 1 90 ? -9.488 8.353 14.493 1.00 88.25 90 THR A O 1
ATOM 650 N N . ARG A 1 91 ? -9.711 6.143 14.840 1.00 84.56 91 ARG A N 1
ATOM 651 C CA . ARG A 1 91 ? -8.806 6.107 15.996 1.00 84.56 91 ARG A CA 1
ATOM 652 C C . ARG A 1 91 ? -7.417 6.643 15.649 1.00 84.56 91 ARG A C 1
ATOM 654 O O . ARG A 1 91 ? -6.888 7.420 16.417 1.00 84.56 91 ARG A O 1
ATOM 661 N N . LEU A 1 92 ? -6.829 6.289 14.509 1.00 85.12 92 LEU A N 1
ATOM 662 C CA . LEU A 1 92 ? -5.504 6.795 14.128 1.00 85.12 92 LEU A CA 1
ATOM 663 C C . LEU A 1 92 ? -5.488 8.320 13.934 1.00 85.12 92 LEU A C 1
ATOM 665 O O . LEU A 1 92 ? -4.495 8.976 14.247 1.00 85.12 92 LEU A O 1
ATOM 669 N N . ARG A 1 93 ? -6.566 8.877 13.376 1.00 88.94 93 ARG A N 1
ATOM 670 C CA . ARG A 1 93 ? -6.678 10.316 13.101 1.00 88.94 93 ARG A CA 1
ATOM 671 C C . ARG A 1 93 ? -6.984 11.129 14.354 1.00 88.94 93 ARG A C 1
ATOM 673 O O . ARG A 1 93 ? -6.450 12.225 14.504 1.00 88.94 93 ARG A O 1
ATOM 680 N N . GLU A 1 94 ? -7.851 10.614 15.215 1.00 90.44 94 GLU A N 1
ATOM 681 C CA . GLU A 1 94 ? -8.388 11.341 16.369 1.00 90.44 94 GLU A CA 1
ATOM 682 C C . GLU A 1 94 ? -7.629 11.022 17.662 1.00 90.44 94 GLU A C 1
ATOM 684 O O . GLU A 1 94 ? -7.356 11.906 18.475 1.00 90.44 94 GLU A O 1
ATOM 689 N N . ASP A 1 95 ? -7.241 9.762 17.831 1.00 73.44 95 ASP A N 1
ATOM 690 C CA . ASP A 1 95 ? -6.572 9.228 19.009 1.00 73.44 95 ASP A CA 1
ATOM 691 C C . ASP A 1 95 ? -5.067 9.171 18.703 1.00 73.44 95 ASP A C 1
ATOM 693 O O . ASP A 1 95 ? -4.541 8.223 18.112 1.00 73.44 95 ASP A O 1
ATOM 697 N N . ARG A 1 96 ? -4.360 10.256 19.058 1.00 66.94 96 ARG A N 1
ATOM 698 C CA . ARG A 1 96 ? -2.892 10.345 18.947 1.00 66.94 96 ARG A CA 1
ATOM 699 C C . ARG A 1 96 ? -2.242 9.054 19.453 1.00 66.94 96 ARG A C 1
ATOM 701 O O . ARG A 1 96 ? -2.712 8.486 20.434 1.00 66.94 96 ARG A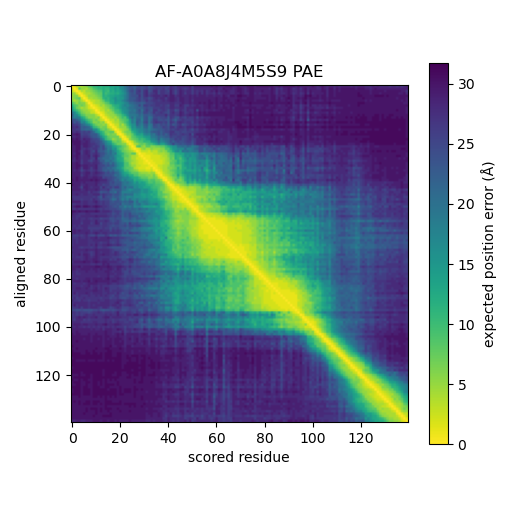 O 1
ATOM 708 N N . VAL A 1 97 ? -1.142 8.642 18.808 1.00 74.25 97 VAL A N 1
ATOM 709 C CA . VAL A 1 97 ? -0.381 7.412 19.107 1.00 74.25 97 VAL A CA 1
ATOM 710 C C . VAL A 1 97 ? -0.345 7.158 20.611 1.00 74.25 97 VAL A C 1
ATOM 712 O O . VAL A 1 97 ? 0.321 7.876 21.361 1.00 74.25 97 VAL A O 1
ATOM 715 N N . LYS A 1 98 ? -1.112 6.156 21.053 1.00 76.81 98 LYS A N 1
ATOM 716 C CA . LYS A 1 98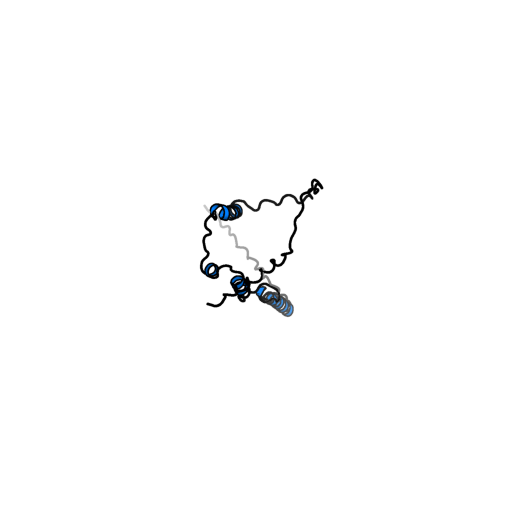 ? -1.189 5.805 22.465 1.00 76.81 98 LYS A CA 1
ATOM 717 C C . LYS A 1 98 ? 0.197 5.315 22.882 1.00 76.81 98 LYS A C 1
ATOM 719 O O . LYS A 1 98 ? 0.776 4.509 22.148 1.00 76.81 98 LYS A O 1
ATOM 724 N N . PRO A 1 99 ? 0.757 5.807 23.999 1.00 75.31 99 PRO A N 1
ATOM 725 C CA . PRO A 1 99 ? 2.056 5.343 24.448 1.00 75.31 99 PRO A CA 1
ATOM 726 C C . PRO A 1 99 ? 2.004 3.825 24.579 1.00 75.31 99 PRO A C 1
ATOM 728 O O . PRO A 1 99 ? 1.061 3.273 25.156 1.00 75.31 99 PRO A O 1
ATOM 731 N N . LEU A 1 100 ? 2.999 3.165 23.988 1.00 78.38 100 LEU A N 1
ATOM 732 C CA . LEU A 1 100 ? 3.208 1.742 24.198 1.00 78.38 100 LEU A CA 1
ATOM 733 C C . LEU A 1 100 ? 3.270 1.510 25.714 1.00 78.38 100 LEU A C 1
ATOM 735 O O . LEU A 1 100 ? 3.853 2.343 26.421 1.00 78.38 100 LEU A O 1
ATOM 739 N N . PRO A 1 101 ? 2.660 0.430 26.230 1.00 81.44 101 PRO A N 1
ATOM 740 C CA . PRO A 1 101 ? 2.847 0.049 27.620 1.00 81.44 101 PRO A CA 1
ATOM 741 C C . PRO A 1 101 ? 4.342 0.050 27.927 1.00 81.44 101 PRO A C 1
ATOM 743 O O . PRO A 1 101 ? 5.134 -0.399 27.094 1.00 81.44 101 PRO A O 1
ATOM 746 N N . ALA A 1 102 ? 4.723 0.594 29.083 1.00 76.12 102 ALA A N 1
ATOM 747 C CA . ALA A 1 102 ? 6.112 0.581 29.507 1.00 76.12 102 ALA A CA 1
ATOM 748 C C . ALA A 1 102 ? 6.622 -0.863 29.410 1.00 76.12 102 ALA A C 1
ATOM 750 O O . ALA A 1 102 ? 6.033 -1.776 29.989 1.00 76.12 102 ALA A O 1
ATOM 751 N N . LEU A 1 103 ? 7.677 -1.074 28.618 1.00 67.44 103 LEU A N 1
ATOM 752 C CA . LEU A 1 103 ? 8.318 -2.378 28.428 1.00 67.44 103 LEU A CA 1
ATOM 753 C C . LEU A 1 103 ? 9.165 -2.763 29.650 1.00 67.44 103 LEU A C 1
ATOM 755 O O . LEU A 1 103 ? 10.127 -3.519 29.523 1.00 67.44 103 LEU A O 1
ATOM 759 N N . ASP A 1 104 ? 8.817 -2.245 30.827 1.00 59.53 104 ASP A N 1
ATOM 760 C CA . ASP A 1 104 ? 9.332 -2.697 32.106 1.00 59.53 104 ASP A CA 1
ATOM 761 C C . ASP A 1 104 ? 8.885 -4.149 32.189 1.00 59.53 104 ASP A C 1
ATOM 763 O O . ASP A 1 104 ? 7.706 -4.414 32.419 1.00 59.53 104 ASP A O 1
ATOM 767 N N . ALA A 1 105 ? 9.802 -5.052 31.830 1.00 60.41 105 ALA A N 1
ATOM 768 C CA . ALA A 1 105 ? 9.558 -6.458 31.569 1.00 60.41 105 ALA A CA 1
ATOM 769 C C . ALA A 1 105 ? 8.494 -6.988 32.526 1.00 60.41 105 ALA A C 1
ATOM 771 O O . ALA A 1 105 ? 8.766 -7.245 33.699 1.00 60.41 105 ALA A O 1
ATOM 772 N N . THR A 1 106 ? 7.261 -7.101 32.031 1.00 56.69 106 THR A N 1
ATOM 773 C CA . THR A 1 106 ? 6.221 -7.797 32.765 1.00 56.69 106 THR A CA 1
ATOM 774 C C . THR A 1 106 ? 6.783 -9.198 32.946 1.00 56.69 106 THR A C 1
ATOM 776 O O . THR A 1 106 ? 7.139 -9.829 31.944 1.00 56.69 106 THR A O 1
ATOM 779 N N . PRO A 1 107 ? 6.978 -9.681 34.187 1.00 55.12 107 PRO A N 1
ATOM 780 C CA . PRO A 1 107 ? 7.386 -11.055 34.366 1.00 55.12 107 PRO A CA 1
ATOM 781 C C . PRO A 1 107 ? 6.286 -11.886 33.717 1.00 55.12 107 PRO A C 1
ATOM 783 O O . PRO A 1 107 ? 5.136 -11.859 34.157 1.00 55.12 107 PRO A O 1
ATOM 786 N N . PHE A 1 108 ? 6.629 -12.562 32.619 1.00 56.56 108 PHE A N 1
ATOM 787 C CA . PHE A 1 108 ? 5.828 -13.650 32.089 1.00 56.56 108 PHE A CA 1
ATOM 788 C C . PHE A 1 108 ? 5.545 -14.567 33.277 1.00 56.56 108 PHE A C 1
ATOM 790 O O . PHE A 1 108 ? 6.456 -15.214 33.785 1.00 56.56 108 PHE A O 1
ATOM 797 N N . SER A 1 109 ? 4.310 -14.561 33.775 1.00 54.16 109 SER A N 1
ATOM 798 C CA . SER A 1 109 ? 3.882 -15.522 34.780 1.00 54.16 109 SER A CA 1
ATOM 799 C C . SER A 1 109 ? 3.841 -16.881 34.080 1.00 54.16 109 SER A C 1
ATOM 801 O O . SER A 1 109 ? 3.061 -17.034 33.135 1.00 54.16 109 SER A O 1
ATOM 803 N N . PRO A 1 110 ? 4.677 -17.865 34.459 1.00 56.25 110 PRO A N 1
ATOM 804 C CA . PRO A 1 110 ? 4.555 -19.210 33.925 1.00 56.25 110 PRO A CA 1
ATOM 805 C C . PRO A 1 110 ? 3.336 -19.836 34.608 1.00 56.25 110 PRO A C 1
ATOM 807 O O . PRO A 1 110 ? 3.434 -20.416 35.686 1.00 56.25 110 PRO A O 1
ATOM 810 N N . GLY A 1 111 ? 2.156 -19.626 34.025 1.00 51.09 111 GLY A N 1
ATOM 811 C CA . GLY A 1 111 ? 0.891 -19.907 34.691 1.00 51.09 111 GLY A CA 1
ATOM 812 C C . GLY A 1 111 ? -0.223 -20.303 33.733 1.00 51.09 111 GLY A C 1
ATOM 813 O O . GLY A 1 111 ? -1.033 -19.471 33.341 1.00 51.09 111 GLY A O 1
ATOM 814 N N . SER A 1 112 ? -0.294 -21.613 33.496 1.00 50.38 112 SER A N 1
ATOM 815 C CA . SER A 1 112 ? -1.377 -22.414 32.908 1.00 50.38 112 SER A CA 1
ATOM 816 C C . SER A 1 112 ? -1.302 -22.708 31.404 1.00 50.38 112 SER A C 1
ATOM 818 O O . SER A 1 112 ? -1.222 -21.839 30.543 1.00 50.38 112 SER A O 1
ATOM 820 N N . ASN A 1 113 ? -1.302 -24.012 31.138 1.00 54.22 113 ASN A N 1
ATOM 821 C CA . ASN A 1 113 ? -1.275 -24.692 29.856 1.00 54.22 113 ASN A CA 1
ATOM 822 C C . ASN A 1 113 ? -2.323 -24.126 28.885 1.00 54.22 113 ASN A C 1
ATOM 824 O O . ASN A 1 113 ? -3.488 -24.512 28.919 1.00 54.22 113 ASN A O 1
ATOM 828 N N . GLY A 1 114 ? -1.882 -23.254 27.985 1.00 51.81 114 GLY A N 1
ATOM 829 C CA . GLY A 1 114 ? -2.590 -22.884 26.769 1.00 51.81 114 GLY A CA 1
ATOM 830 C C . GLY A 1 114 ? -1.664 -23.167 25.601 1.00 51.81 114 GLY A C 1
ATOM 831 O O . GLY A 1 114 ? -0.773 -22.377 25.308 1.00 51.81 114 GLY A O 1
ATOM 832 N N . THR A 1 115 ? -1.832 -24.341 25.005 1.00 50.69 115 THR A N 1
ATOM 833 C CA . THR A 1 115 ? -1.132 -24.845 23.824 1.00 50.69 115 THR A CA 1
ATOM 834 C C . THR A 1 115 ? -0.979 -23.758 22.757 1.00 50.69 115 THR A C 1
ATOM 836 O O . THR A 1 115 ? -1.938 -23.398 22.078 1.00 50.69 115 THR A O 1
ATOM 839 N N . GLY A 1 116 ? 0.240 -23.238 22.610 1.00 50.78 116 GLY A N 1
ATOM 840 C CA . GLY A 1 116 ? 0.643 -22.432 21.465 1.00 50.78 116 GLY A CA 1
ATOM 841 C C . GLY A 1 116 ? 0.719 -23.321 20.229 1.00 50.78 116 GLY A C 1
ATOM 842 O O . GLY A 1 116 ? 1.734 -23.970 19.995 1.00 50.78 116 GLY A O 1
ATOM 843 N N . GLY A 1 117 ? -0.374 -23.376 19.471 1.00 52.38 117 GLY A N 1
ATOM 844 C CA . GLY A 1 117 ? -0.436 -24.009 18.155 1.00 52.38 117 GLY A CA 1
ATOM 845 C C . GLY A 1 117 ? 0.150 -23.081 17.098 1.00 52.38 117 GLY A C 1
ATOM 846 O O . GLY A 1 117 ? -0.569 -22.299 16.483 1.00 52.38 117 GLY A O 1
ATOM 847 N N . GLY A 1 118 ? 1.470 -23.131 16.934 1.00 58.59 118 GLY A N 1
ATOM 848 C CA . GLY A 1 118 ? 2.166 -22.578 15.779 1.00 58.59 118 GLY A CA 1
ATOM 849 C C . GLY A 1 118 ? 2.288 -23.636 14.689 1.00 58.59 118 GLY A C 1
ATOM 850 O O . GLY A 1 118 ? 3.353 -24.223 14.536 1.00 58.59 118 GLY A O 1
ATOM 851 N N . ASP A 1 119 ? 1.218 -23.869 13.931 1.00 52.41 119 ASP A N 1
ATOM 852 C CA . ASP A 1 119 ? 1.245 -24.726 12.742 1.00 52.41 119 ASP A CA 1
ATOM 853 C C . ASP A 1 119 ? 1.472 -23.868 11.492 1.00 52.41 119 ASP A C 1
ATOM 855 O O . ASP A 1 119 ? 0.547 -23.384 10.844 1.00 52.41 119 ASP A O 1
ATOM 859 N N . SER A 1 120 ? 2.744 -23.665 11.148 1.00 57.62 120 SER A N 1
ATOM 860 C CA . SER A 1 120 ? 3.174 -23.244 9.807 1.00 57.62 120 SER A CA 1
ATOM 861 C C . SER A 1 120 ? 3.715 -24.471 9.075 1.00 57.62 120 SER A C 1
ATOM 863 O O . SER A 1 120 ? 4.904 -24.617 8.816 1.00 57.62 120 SER A O 1
ATOM 865 N N . GLY A 1 121 ? 2.808 -25.400 8.789 1.00 50.59 121 GLY A N 1
ATOM 866 C CA . GLY A 1 121 ? 3.088 -26.636 8.073 1.00 50.59 121 GLY A CA 1
ATOM 867 C C . GLY A 1 121 ? 1.821 -27.110 7.384 1.00 50.59 121 GLY A C 1
ATOM 868 O O . GLY A 1 121 ? 1.137 -27.996 7.881 1.00 50.59 121 GLY A O 1
ATOM 869 N N . GLY A 1 122 ? 1.473 -26.478 6.261 1.00 51.22 122 GLY A N 1
ATOM 870 C CA . GLY A 1 122 ? 0.380 -26.940 5.413 1.00 51.22 122 GLY A CA 1
ATOM 871 C C . GLY A 1 122 ? 0.676 -28.359 4.935 1.00 51.22 122 GLY A C 1
ATOM 872 O O . GLY A 1 122 ? 1.540 -28.563 4.084 1.00 51.22 122 GLY A O 1
ATOM 873 N N . ALA A 1 123 ? -0.020 -29.341 5.502 1.00 65.62 123 ALA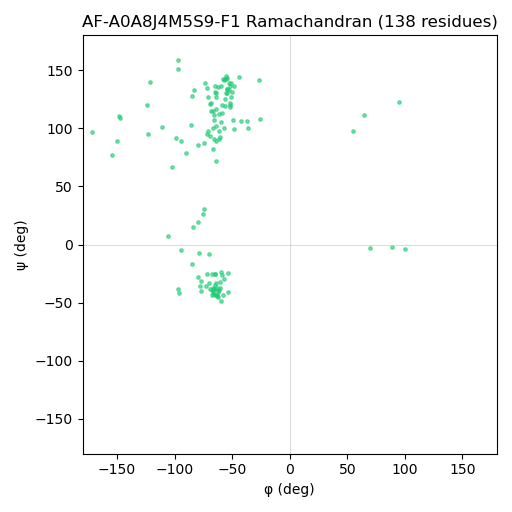 A N 1
ATOM 874 C CA . ALA A 1 123 ? -0.069 -30.678 4.940 1.00 65.62 123 ALA A CA 1
ATOM 875 C C . ALA A 1 123 ? -0.648 -30.583 3.515 1.00 65.62 123 ALA A C 1
ATOM 877 O O . ALA A 1 123 ? -1.622 -29.850 3.309 1.00 65.62 123 ALA A O 1
ATOM 878 N N . PRO A 1 124 ? -0.082 -31.292 2.521 1.00 67.69 124 PRO A N 1
ATOM 879 C CA . PRO A 1 124 ? -0.718 -31.383 1.216 1.00 67.69 124 PRO A CA 1
ATOM 880 C C . PRO A 1 124 ? -2.127 -31.977 1.387 1.00 67.69 124 PRO A C 1
ATOM 882 O O . PRO A 1 124 ? -2.312 -32.862 2.232 1.00 67.69 124 PRO A O 1
ATOM 885 N N . PRO A 1 125 ? -3.126 -31.506 0.619 1.00 73.75 125 PRO A N 1
ATOM 886 C CA . PRO A 1 125 ? -4.466 -32.070 0.683 1.00 73.75 125 PRO A CA 1
ATOM 887 C C . PRO A 1 125 ? -4.402 -33.583 0.422 1.00 73.75 125 PRO A C 1
ATOM 889 O O . PRO A 1 125 ? -3.574 -34.025 -0.385 1.00 73.75 125 PRO A O 1
ATOM 892 N N . PRO A 1 126 ? -5.249 -34.395 1.083 1.00 75.56 126 PRO A N 1
ATOM 893 C CA . PRO A 1 126 ? -5.341 -35.812 0.767 1.00 75.56 126 PRO A CA 1
ATOM 894 C C . PRO A 1 126 ? -5.616 -35.966 -0.729 1.00 75.56 126 PRO A C 1
ATOM 896 O O . PRO A 1 126 ? -6.455 -35.260 -1.292 1.00 75.56 126 PRO A O 1
ATOM 899 N N . ALA A 1 127 ? -4.871 -36.868 -1.372 1.00 73.94 127 ALA A N 1
ATOM 900 C CA . ALA A 1 127 ? -5.049 -37.183 -2.779 1.00 73.94 127 ALA A CA 1
ATOM 901 C C . ALA A 1 127 ? -6.531 -37.467 -3.055 1.00 73.94 127 ALA A C 1
ATOM 903 O O . ALA A 1 127 ? -7.171 -38.223 -2.319 1.00 73.94 127 ALA A O 1
ATOM 904 N N . ALA A 1 128 ? -7.069 -36.835 -4.101 1.00 75.19 128 ALA A N 1
ATOM 905 C CA . ALA A 1 128 ? -8.431 -37.078 -4.544 1.00 75.19 128 ALA A CA 1
ATOM 906 C C . ALA A 1 128 ? -8.655 -38.593 -4.722 1.00 75.19 128 ALA A C 1
ATOM 908 O O . ALA A 1 128 ? -7.756 -39.281 -5.223 1.00 75.19 128 ALA A O 1
ATOM 909 N N . PRO A 1 129 ? -9.821 -39.130 -4.317 1.00 79.00 129 PRO A N 1
ATOM 910 C CA . PRO A 1 129 ? -10.138 -40.524 -4.576 1.00 79.00 129 PRO A CA 1
ATOM 911 C C . PRO A 1 129 ? -10.038 -40.792 -6.086 1.00 79.00 129 PRO A C 1
ATOM 913 O O . PRO A 1 129 ? -10.400 -39.918 -6.883 1.00 79.00 129 PRO A O 1
ATOM 916 N N . PRO A 1 130 ? -9.540 -41.971 -6.500 1.00 79.81 130 PRO A N 1
ATOM 917 C CA . PRO A 1 130 ? -9.498 -42.319 -7.911 1.00 79.81 130 PRO A CA 1
ATOM 918 C C . PRO A 1 130 ? -10.911 -42.208 -8.505 1.00 79.81 130 PRO A C 1
ATOM 920 O O . PRO A 1 130 ? -11.884 -42.540 -7.817 1.00 79.81 130 PRO A O 1
ATOM 923 N N . PRO A 1 131 ? -11.050 -41.741 -9.760 1.00 78.38 131 PRO A N 1
ATOM 924 C CA . PRO A 1 131 ? -12.347 -41.710 -10.416 1.00 78.38 131 PRO A CA 1
ATOM 925 C C . PRO A 1 131 ? -12.958 -43.111 -10.379 1.00 78.38 131 PRO A C 1
ATOM 927 O O . PRO A 1 131 ? -12.277 -44.104 -10.647 1.00 78.38 131 PRO A O 1
ATOM 930 N N . ALA A 1 132 ? -14.239 -43.181 -10.011 1.00 75.12 132 ALA A N 1
ATOM 931 C CA . ALA A 1 132 ? -14.993 -44.423 -10.016 1.00 75.12 132 ALA A CA 1
ATOM 932 C C . ALA A 1 132 ? -14.837 -45.095 -11.387 1.00 75.12 132 ALA A C 1
ATOM 934 O O . ALA A 1 132 ? -15.040 -44.457 -12.423 1.00 75.12 132 ALA A O 1
ATOM 935 N N . ALA A 1 133 ? -14.434 -46.368 -11.379 1.00 73.31 133 ALA A N 1
ATOM 936 C CA . ALA A 1 133 ? -14.318 -47.160 -12.592 1.00 73.31 133 ALA A CA 1
ATOM 937 C C . ALA A 1 133 ? -15.637 -47.070 -13.380 1.00 73.31 133 ALA A C 1
ATOM 939 O O . ALA A 1 133 ? -16.707 -47.152 -12.764 1.00 73.31 133 ALA A O 1
ATOM 940 N N . PRO A 1 134 ? -15.595 -46.894 -14.714 1.00 71.06 134 PRO A N 1
ATOM 941 C CA . PRO A 1 134 ? -16.808 -46.919 -15.511 1.00 71.06 134 PRO A CA 1
ATOM 942 C C . PRO A 1 134 ? -17.516 -48.248 -15.255 1.00 71.06 134 PRO A C 1
ATOM 944 O O . PRO A 1 134 ? -16.916 -49.318 -15.386 1.00 71.06 134 PRO A O 1
ATOM 947 N N . ALA A 1 135 ? -18.784 -48.166 -14.850 1.00 67.19 135 ALA A N 1
ATOM 948 C CA . ALA A 1 135 ? -19.644 -49.329 -14.760 1.00 67.19 135 ALA A CA 1
ATOM 949 C C . ALA A 1 135 ? -19.566 -50.053 -16.107 1.00 67.19 135 ALA A C 1
ATOM 951 O O . ALA A 1 135 ? -19.842 -49.454 -17.148 1.00 67.19 135 ALA A O 1
ATOM 952 N N . ALA A 1 136 ? -19.129 -51.312 -16.080 1.00 57.94 136 ALA A N 1
ATOM 953 C CA . ALA A 1 136 ? -19.154 -52.186 -17.236 1.00 57.94 136 ALA A CA 1
ATOM 954 C C . ALA A 1 136 ? -20.619 -52.331 -17.666 1.00 57.94 136 ALA A C 1
ATOM 956 O O . ALA A 1 136 ? -21.371 -53.138 -17.121 1.00 57.94 136 ALA A O 1
ATOM 957 N N . GLY A 1 137 ? -21.032 -51.465 -18.591 1.00 55.38 137 GLY A N 1
ATOM 958 C CA . GLY A 1 137 ? -22.315 -51.524 -19.260 1.00 55.38 137 GLY A CA 1
ATOM 959 C C . GLY A 1 137 ? -22.348 -52.804 -20.070 1.00 55.38 137 GLY A C 1
ATOM 960 O O . GLY A 1 137 ? -21.703 -52.906 -21.111 1.00 55.38 137 GLY A O 1
ATOM 961 N N . GLY A 1 138 ? -23.050 -53.789 -19.518 1.00 58.38 138 GLY A N 1
ATOM 962 C CA . GLY A 1 138 ? -23.368 -55.040 -20.172 1.00 58.38 138 GLY A CA 1
ATOM 963 C C . GLY A 1 138 ? -24.115 -54.798 -21.476 1.00 58.38 138 GLY A C 1
ATOM 964 O O . GLY A 1 138 ? -24.953 -53.907 -21.596 1.00 58.38 138 GLY A O 1
ATOM 965 N N . SER A 1 139 ? -23.755 -55.628 -22.439 1.00 57.34 139 SER A N 1
ATOM 966 C CA . SER A 1 139 ? -24.379 -55.797 -23.737 1.00 57.34 139 SER A CA 1
ATOM 967 C C . SER A 1 139 ? -25.878 -56.061 -23.609 1.00 57.34 139 SER A C 1
ATOM 969 O O . SER A 1 139 ? -26.267 -56.951 -22.855 1.00 57.34 139 SER A O 1
ATOM 971 N N . TYR A 1 140 ? -26.671 -55.353 -24.410 1.00 51.47 140 TYR A N 1
ATOM 972 C CA . TYR A 1 140 ? -27.862 -55.875 -25.080 1.00 51.47 140 TYR A CA 1
ATOM 973 C C . TYR A 1 140 ? -27.948 -55.248 -26.469 1.00 51.47 140 TYR A C 1
ATOM 975 O O . TYR A 1 140 ? -27.677 -54.029 -26.571 1.00 51.47 140 TYR A O 1
#

Mean predicted aligned error: 21.41 Å

Organism: NCBI:txid1872105

pLDDT: mean 71.41, std 12.68, range [47.12, 93.75]

Foldseek 3Di:
DDDDDDDDDDDDDDPPPPPPPPPPDPVVVVVVVVVVVVVVPPDPQPDPPDDHPPCPVVVVVCVVDPDNVCVVPNDDDVPDDVCVVCPVVCCPVPPPDDDDPPPPPPPPDPDDDDDPPPPPDDDDPPPDDPPDDPDPPDDD

Secondary structure (DSSP, 8-state):
--------PPPPP-------------HHHHHHHHHHHHGGG--GGGSTTS---SSHHHHHHHHH-SSGGGGTSPPPPTT--HHHHHHHHHHHHHS--PPPPP-S------------------PPPPPPPPPPPPP-----